Protein AF-A0A0L9VIM0-F1 (afdb_monomer_lite)

InterPro domains:
  IPR020471 Aldo-keto reductase [PTHR11732] (42-139)
  IPR036812 NAD(P)-dependent oxidoreductase domain superfamily [G3DSA:3.20.20.100] (30-142)
  IPR036812 NAD(P)-dependent oxidoreductase domain superfamily [SSF51430] (8-139)

Structure (mmCIF, N/CA/C/O backbone):
data_AF-A0A0L9VIM0-F1
#
_entry.id   AF-A0A0L9VIM0-F1
#
loop_
_atom_site.group_PDB
_atom_site.id
_atom_site.type_symbol
_atom_site.label_atom_id
_atom_site.label_alt_id
_atom_site.label_comp_id
_atom_site.label_asym_id
_atom_site.label_entity_id
_atom_site.label_seq_id
_atom_site.pdbx_PDB_ins_code
_atom_site.Cartn_x
_atom_site.Cartn_y
_atom_site.Cartn_z
_atom_site.occupancy
_atom_site.B_iso_or_equiv
_atom_site.auth_seq_id
_atom_site.auth_comp_id
_atom_site.auth_asym_id
_atom_site.auth_atom_id
_atom_site.pdbx_PDB_model_num
ATOM 1 N N . MET A 1 1 ? -11.153 31.886 -3.244 1.00 35.44 1 MET A N 1
ATOM 2 C CA . MET A 1 1 ? -10.297 30.750 -2.834 1.00 35.44 1 MET A CA 1
ATOM 3 C C . MET A 1 1 ? -10.795 29.528 -3.589 1.00 35.44 1 MET A C 1
ATOM 5 O O . MET A 1 1 ? -12.002 29.332 -3.606 1.00 35.44 1 MET A O 1
ATOM 9 N N . ALA A 1 2 ? -9.934 28.787 -4.289 1.00 38.56 2 ALA A N 1
ATOM 10 C CA . ALA A 1 2 ? -10.370 27.603 -5.031 1.00 38.56 2 ALA A CA 1
ATOM 11 C C . ALA A 1 2 ? -10.721 26.477 -4.048 1.00 38.56 2 ALA A C 1
ATOM 13 O O . ALA A 1 2 ? -9.913 26.135 -3.184 1.00 38.56 2 ALA A O 1
ATOM 14 N N . GLU A 1 3 ? -11.927 25.931 -4.168 1.00 37.25 3 GLU A N 1
ATOM 15 C CA . GLU A 1 3 ? -12.407 24.803 -3.376 1.00 37.25 3 GLU A CA 1
ATOM 16 C C . GLU A 1 3 ? -11.544 23.570 -3.712 1.00 37.25 3 GLU A C 1
ATOM 18 O O . GLU A 1 3 ? -11.605 23.024 -4.817 1.00 37.25 3 GLU A O 1
ATOM 23 N N . LYS A 1 4 ? -10.643 23.179 -2.800 1.00 41.66 4 LYS A N 1
ATOM 24 C CA . LYS A 1 4 ? -9.748 22.029 -2.999 1.00 41.66 4 LYS A CA 1
ATOM 25 C C . LYS A 1 4 ? -10.566 20.745 -2.889 1.00 41.66 4 LYS A C 1
ATOM 27 O O . LYS A 1 4 ? -10.841 20.260 -1.797 1.00 41.66 4 LYS A O 1
ATOM 32 N N . LYS A 1 5 ? -10.965 20.206 -4.039 1.00 54.84 5 LYS A N 1
ATOM 33 C CA . LYS A 1 5 ? -11.738 18.966 -4.141 1.00 54.84 5 LYS A CA 1
ATOM 34 C C . LYS A 1 5 ? -10.850 17.766 -3.796 1.00 54.84 5 LYS A C 1
ATOM 36 O O . LYS A 1 5 ? -9.805 17.573 -4.414 1.00 54.84 5 LYS A O 1
ATOM 41 N N . ILE A 1 6 ? -11.260 16.973 -2.809 1.00 52.50 6 ILE A N 1
ATOM 42 C CA . ILE A 1 6 ? -10.551 15.756 -2.395 1.00 52.50 6 ILE A CA 1
ATOM 43 C C . ILE A 1 6 ? -10.596 14.740 -3.553 1.00 52.50 6 ILE A C 1
ATOM 45 O O . ILE A 1 6 ? -11.682 14.499 -4.088 1.00 52.50 6 ILE A O 1
ATOM 49 N N . PRO A 1 7 ? -9.458 14.157 -3.977 1.00 50.91 7 PRO A N 1
ATOM 50 C CA . PRO A 1 7 ? -9.441 13.169 -5.048 1.00 50.91 7 PRO A CA 1
ATOM 51 C C . PRO A 1 7 ? -10.214 11.907 -4.641 1.00 50.91 7 PRO A C 1
ATOM 53 O O . PRO A 1 7 ? -10.050 11.371 -3.545 1.00 50.91 7 PRO A O 1
ATOM 56 N N . VAL A 1 8 ? -11.066 11.438 -5.552 1.00 50.28 8 VAL A N 1
ATOM 57 C CA . VAL A 1 8 ? -11.954 10.289 -5.356 1.00 50.28 8 VAL A CA 1
ATOM 58 C C . VAL A 1 8 ? -11.529 9.168 -6.294 1.00 50.28 8 VAL A C 1
ATOM 60 O O . VAL A 1 8 ? -11.432 9.369 -7.504 1.00 50.28 8 VAL A O 1
ATOM 63 N N . VAL A 1 9 ? -11.312 7.978 -5.745 1.00 47.81 9 VAL A N 1
ATOM 64 C CA . VAL A 1 9 ? -11.082 6.748 -6.503 1.00 47.81 9 VAL A CA 1
ATOM 65 C C . VAL A 1 9 ? -12.417 6.033 -6.683 1.00 47.81 9 VAL A C 1
ATOM 67 O O . VAL A 1 9 ? -13.144 5.811 -5.716 1.00 47.81 9 VAL A O 1
ATOM 70 N N . LEU A 1 10 ? -12.746 5.663 -7.920 1.00 44.72 10 LEU A N 1
ATOM 71 C CA . LEU A 1 10 ? -13.864 4.768 -8.202 1.00 44.72 10 LEU A CA 1
ATOM 72 C C . LEU A 1 10 ? -13.369 3.326 -8.083 1.00 44.72 10 LEU A C 1
ATOM 74 O O . LEU A 1 10 ? -12.493 2.903 -8.836 1.00 44.72 10 LEU A O 1
ATOM 78 N N . LEU A 1 11 ? -13.906 2.583 -7.122 1.00 40.50 11 LEU A N 1
ATOM 79 C CA . LEU A 1 11 ? -13.626 1.161 -6.974 1.00 40.50 11 LEU A CA 1
ATOM 80 C C . LEU A 1 11 ? -14.355 0.367 -8.066 1.00 40.50 11 LEU A C 1
ATOM 82 O O . LEU A 1 11 ? -15.387 0.801 -8.575 1.00 40.50 11 LEU A O 1
ATOM 86 N N . ASN A 1 12 ? -13.873 -0.840 -8.374 1.00 35.09 12 ASN A N 1
ATOM 87 C CA . ASN A 1 12 ? -14.533 -1.745 -9.329 1.00 35.09 12 ASN A CA 1
ATOM 88 C C . ASN A 1 12 ? -15.976 -2.104 -8.919 1.00 35.09 12 ASN A C 1
ATOM 90 O O . ASN A 1 12 ? -16.779 -2.480 -9.765 1.00 35.09 12 ASN A O 1
ATOM 94 N N . SER A 1 13 ? -16.323 -1.937 -7.639 1.00 40.53 13 SER A N 1
ATOM 95 C CA . SER A 1 13 ? -17.687 -2.062 -7.110 1.00 40.53 13 SER A CA 1
ATOM 96 C C . SER A 1 13 ? -18.607 -0.877 -7.443 1.00 40.53 13 SER A C 1
ATOM 98 O O . SER A 1 13 ? -19.763 -0.868 -7.030 1.00 40.53 13 SER A O 1
ATOM 100 N N . GLY A 1 14 ? -18.108 0.157 -8.129 1.00 41.94 14 GLY A N 1
ATOM 101 C CA . GLY A 1 14 ? -18.829 1.405 -8.394 1.00 41.94 14 GLY A CA 1
ATOM 102 C C . GLY A 1 14 ? -18.848 2.381 -7.212 1.00 41.94 14 GLY A C 1
ATOM 103 O O . GLY A 1 14 ? -19.378 3.486 -7.335 1.00 41.94 14 GLY A O 1
ATOM 104 N N . HIS A 1 15 ? -18.253 2.013 -6.075 1.00 45.41 15 HIS A N 1
ATOM 105 C CA . HIS A 1 15 ? -18.182 2.877 -4.903 1.00 45.41 15 HIS A CA 1
ATOM 106 C C . HIS A 1 15 ? -17.122 3.967 -5.092 1.00 45.41 15 HIS A C 1
ATOM 108 O O . HIS A 1 15 ? -15.997 3.695 -5.517 1.00 45.41 15 HIS A O 1
ATOM 114 N N . LYS A 1 16 ? -17.484 5.209 -4.775 1.00 48.72 16 LYS A N 1
ATOM 115 C CA . LYS A 1 16 ? -16.594 6.371 -4.829 1.00 48.72 16 LYS A CA 1
ATOM 116 C C . LYS A 1 16 ? -15.956 6.552 -3.460 1.00 48.72 16 LYS A C 1
ATOM 118 O O . LYS A 1 16 ? -16.670 6.808 -2.503 1.00 48.72 16 LYS A O 1
ATOM 123 N N . MET A 1 17 ? -14.638 6.423 -3.377 1.00 40.59 17 MET A N 1
ATOM 124 C CA . MET A 1 17 ? -13.900 6.535 -2.122 1.00 40.59 17 MET A CA 1
ATOM 125 C C . MET A 1 17 ? -12.967 7.750 -2.180 1.00 40.59 17 MET A C 1
ATOM 127 O O . MET A 1 17 ? -12.114 7.799 -3.071 1.00 40.59 17 MET A O 1
ATOM 131 N N . PRO A 1 18 ? -13.100 8.745 -1.288 1.00 50.75 18 PRO A N 1
ATOM 132 C CA . PRO A 1 18 ? -12.082 9.779 -1.127 1.00 50.75 18 PRO A CA 1
ATOM 133 C C . PRO A 1 18 ? -10.829 9.137 -0.517 1.00 50.75 18 PRO A C 1
ATOM 135 O O . PRO A 1 18 ? -10.914 8.503 0.534 1.00 50.75 18 PRO A O 1
ATOM 138 N N . VAL A 1 19 ? -9.675 9.234 -1.186 1.00 52.81 19 VAL A N 1
ATOM 139 C CA . VAL A 1 19 ? -8.454 8.535 -0.741 1.00 52.81 19 VAL A CA 1
ATOM 140 C C . VAL A 1 19 ? -7.233 9.434 -0.837 1.00 52.81 19 VAL A C 1
ATOM 142 O O . VAL A 1 19 ? -6.937 9.992 -1.892 1.00 52.81 19 VAL A O 1
ATOM 145 N N . ILE A 1 20 ? -6.463 9.472 0.250 1.00 56.22 20 ILE A N 1
ATOM 146 C CA . ILE A 1 20 ? -5.050 9.850 0.233 1.00 56.22 20 ILE A CA 1
ATOM 147 C C . ILE A 1 20 ? -4.234 8.595 0.541 1.00 56.22 20 ILE A C 1
ATOM 149 O O . ILE A 1 20 ? -4.439 7.934 1.559 1.00 56.22 20 ILE A O 1
ATOM 153 N N . GLY A 1 21 ? -3.331 8.247 -0.376 1.00 54.06 21 GLY A N 1
ATOM 154 C CA . GLY A 1 21 ? -2.464 7.079 -0.271 1.00 54.06 21 GLY A CA 1
ATOM 155 C C . GLY A 1 21 ? -0.998 7.476 -0.353 1.00 54.06 21 GLY A C 1
ATOM 156 O O . GLY A 1 21 ? -0.609 8.231 -1.242 1.00 54.06 21 GLY A O 1
ATOM 157 N N . MET A 1 22 ? -0.182 6.942 0.554 1.00 55.56 22 MET A N 1
ATOM 158 C CA . MET A 1 22 ? 1.270 7.125 0.539 1.00 55.56 22 MET A CA 1
ATOM 159 C C . MET A 1 22 ? 1.951 5.909 -0.095 1.00 55.56 22 MET A C 1
ATOM 161 O O . MET A 1 22 ? 1.854 4.799 0.430 1.00 55.56 22 MET A O 1
ATOM 165 N N . GLY A 1 23 ? 2.650 6.118 -1.214 1.00 55.06 23 GLY A N 1
ATOM 166 C CA . GLY A 1 23 ? 3.436 5.095 -1.907 1.00 55.06 23 GLY A CA 1
ATOM 167 C C . GLY A 1 23 ? 4.925 5.405 -1.859 1.00 55.06 23 GLY A C 1
ATOM 168 O O . GLY A 1 23 ? 5.309 6.537 -2.130 1.00 55.06 23 GLY A O 1
ATOM 169 N N . THR A 1 24 ? 5.776 4.434 -1.509 1.00 55.12 24 THR A N 1
ATOM 170 C CA . THR A 1 24 ? 7.238 4.625 -1.573 1.00 55.12 24 THR A CA 1
ATOM 171 C C . THR A 1 24 ? 7.950 3.452 -2.231 1.00 55.12 24 THR A C 1
ATOM 173 O O . THR A 1 24 ? 7.526 2.305 -2.118 1.00 55.12 24 THR A O 1
ATOM 176 N N . SER A 1 25 ? 9.045 3.779 -2.922 1.00 50.16 25 SER A N 1
ATOM 177 C CA . SER A 1 25 ? 10.032 2.848 -3.477 1.00 50.16 25 SER A CA 1
ATOM 178 C C . SER A 1 25 ? 10.778 2.094 -2.360 1.00 50.16 25 SER A C 1
ATOM 180 O O . SER A 1 25 ? 10.607 2.381 -1.175 1.00 50.16 25 SER A O 1
ATOM 182 N N . VAL A 1 26 ? 11.607 1.114 -2.722 1.00 50.25 26 VAL A N 1
ATOM 183 C CA . VAL A 1 26 ? 12.380 0.241 -1.814 1.00 50.25 26 VAL A CA 1
ATOM 184 C C . VAL A 1 26 ? 13.200 0.994 -0.754 1.00 50.25 26 VAL A C 1
ATOM 186 O O . VAL A 1 26 ? 13.361 0.486 0.353 1.00 50.25 26 VAL A O 1
ATOM 189 N N . GLU A 1 27 ? 13.619 2.230 -1.028 1.00 60.66 27 GLU A N 1
ATOM 190 C CA . GLU A 1 27 ? 14.339 3.096 -0.087 1.00 60.66 27 GLU A CA 1
ATOM 191 C C . GLU A 1 27 ? 13.432 4.195 0.506 1.00 60.66 27 GLU A C 1
ATOM 193 O O . GLU A 1 27 ? 12.405 4.560 -0.071 1.00 60.66 27 GLU A O 1
ATOM 198 N N . ASN A 1 28 ? 13.763 4.712 1.698 1.00 67.06 28 ASN A N 1
ATOM 199 C CA . ASN A 1 28 ? 13.026 5.811 2.353 1.00 67.06 28 ASN A CA 1
ATOM 200 C C . ASN A 1 28 ? 13.418 7.160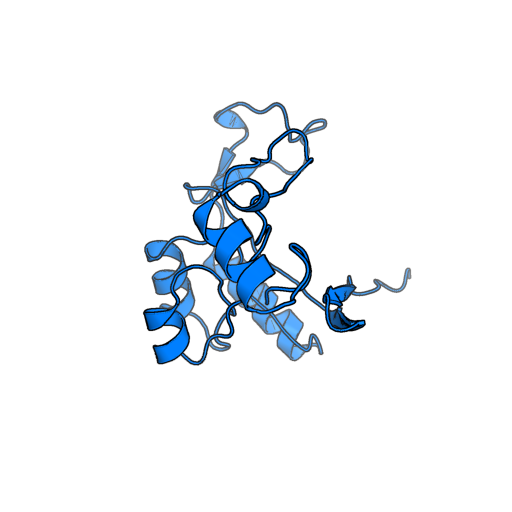 1.751 1.00 67.06 28 ASN A C 1
ATOM 202 O O . ASN A 1 28 ? 13.923 8.044 2.441 1.00 67.06 28 ASN A O 1
ATOM 206 N N . MET A 1 29 ? 13.204 7.294 0.449 1.00 73.75 29 MET A N 1
ATOM 207 C CA . MET A 1 29 ? 13.556 8.486 -0.301 1.00 73.75 29 MET A CA 1
ATOM 208 C C . MET A 1 29 ? 12.374 8.963 -1.130 1.00 73.75 29 MET A C 1
ATOM 210 O O . MET A 1 29 ? 11.518 8.180 -1.548 1.00 73.75 29 MET A O 1
ATOM 214 N N . ARG A 1 30 ? 12.344 10.269 -1.357 1.00 77.31 30 ARG A N 1
ATOM 215 C CA . ARG A 1 30 ? 11.428 10.944 -2.268 1.00 77.31 30 ARG A CA 1
ATOM 216 C C . ARG A 1 30 ? 12.236 11.703 -3.306 1.00 77.31 30 ARG A C 1
ATOM 218 O O . ARG A 1 30 ? 13.344 12.146 -3.021 1.00 77.31 30 ARG A O 1
ATOM 225 N N . LEU A 1 31 ? 11.649 11.903 -4.475 1.00 78.69 31 LEU A N 1
ATOM 226 C CA . LEU A 1 31 ? 12.217 12.811 -5.459 1.00 78.69 31 LEU A CA 1
ATOM 227 C C . LEU A 1 31 ? 12.063 14.261 -4.998 1.00 78.69 31 LEU A C 1
ATOM 229 O O . LEU A 1 31 ? 11.101 14.623 -4.300 1.00 78.69 31 LEU A O 1
ATOM 233 N N . ARG A 1 32 ? 13.017 15.098 -5.402 1.00 76.38 32 ARG A N 1
ATOM 234 C CA . ARG A 1 32 ? 12.872 16.548 -5.333 1.00 76.38 32 ARG A CA 1
ATOM 235 C C . ARG A 1 32 ? 11.634 16.969 -6.139 1.00 76.38 32 ARG A C 1
ATOM 237 O O . ARG A 1 32 ? 11.273 16.360 -7.142 1.00 76.38 32 ARG A O 1
ATOM 244 N N . HIS A 1 33 ? 10.920 17.960 -5.625 1.00 78.12 33 HIS A N 1
ATOM 245 C CA . HIS A 1 33 ? 9.577 18.327 -6.087 1.00 78.12 33 HIS A CA 1
ATOM 246 C C . HIS A 1 33 ? 9.588 19.312 -7.265 1.00 78.12 33 HIS A C 1
ATOM 248 O O . HIS A 1 33 ? 8.559 19.523 -7.893 1.00 78.12 33 HIS A O 1
ATOM 254 N N . ASP A 1 34 ? 10.742 19.907 -7.539 1.00 80.56 34 ASP A N 1
ATOM 255 C CA . ASP A 1 34 ? 11.041 20.866 -8.604 1.00 80.56 34 ASP A CA 1
ATOM 256 C C . ASP A 1 34 ? 11.626 20.194 -9.862 1.00 80.56 34 ASP A C 1
ATOM 258 O O . ASP A 1 34 ? 12.049 20.884 -10.785 1.00 80.56 34 ASP A O 1
ATOM 262 N N . LEU A 1 35 ? 11.664 18.856 -9.918 1.00 77.75 35 LEU A N 1
ATOM 263 C CA . LEU A 1 35 ? 12.091 18.143 -11.118 1.00 77.75 35 LEU A CA 1
ATOM 264 C C . LEU A 1 35 ? 11.081 18.351 -12.244 1.00 77.75 35 LEU A C 1
ATOM 266 O O . LEU A 1 35 ? 9.922 17.950 -12.130 1.00 77.75 35 LEU A O 1
ATOM 270 N N . GLU A 1 36 ? 11.551 18.898 -13.363 1.00 75.56 36 GLU A N 1
ATOM 271 C CA . GLU A 1 36 ? 10.738 19.057 -14.573 1.00 75.56 36 GLU A CA 1
ATOM 272 C C . GLU A 1 36 ? 10.275 17.704 -15.133 1.00 75.56 36 GLU A C 1
ATOM 274 O O . GLU A 1 36 ? 9.153 17.590 -15.627 1.00 75.56 36 GLU A O 1
ATOM 279 N N . ASN A 1 37 ? 11.109 16.660 -15.021 1.00 75.94 37 ASN A N 1
ATOM 280 C CA . ASN A 1 37 ? 10.763 15.308 -15.447 1.00 75.94 37 ASN A CA 1
ATOM 281 C C . ASN A 1 37 ? 11.046 14.261 -14.347 1.00 75.94 37 ASN A C 1
ATOM 283 O O . ASN A 1 37 ? 12.168 13.773 -14.237 1.00 75.94 37 ASN A O 1
ATOM 287 N N . PRO A 1 38 ? 10.030 13.820 -13.580 1.00 67.06 38 PRO A N 1
ATOM 288 C CA . PRO A 1 38 ? 10.205 12.873 -12.475 1.00 67.06 38 PRO A CA 1
ATOM 289 C C . PRO A 1 38 ? 10.524 11.434 -12.923 1.00 67.06 38 PRO A C 1
ATOM 291 O O . PRO A 1 38 ? 10.722 10.561 -12.081 1.00 67.06 38 PRO A O 1
ATOM 294 N N . THR A 1 39 ? 10.558 11.160 -14.233 1.00 70.81 39 THR A N 1
ATOM 295 C CA . THR A 1 39 ? 10.945 9.847 -14.783 1.00 70.81 39 THR A CA 1
ATOM 296 C C . THR A 1 39 ? 12.433 9.747 -15.122 1.00 70.81 39 THR A C 1
ATOM 298 O O . THR A 1 39 ? 12.930 8.645 -15.343 1.00 70.81 39 THR A O 1
ATOM 301 N N . VAL A 1 40 ? 13.150 10.875 -15.120 1.00 78.00 40 VAL A N 1
ATOM 302 C CA . VAL A 1 40 ? 14.591 10.958 -15.377 1.00 78.00 40 VAL A CA 1
ATOM 303 C C . VAL A 1 40 ? 15.230 11.679 -14.193 1.00 78.00 40 VAL A C 1
ATOM 305 O O . VAL A 1 40 ? 15.116 12.893 -14.077 1.00 78.00 40 VAL A O 1
ATOM 308 N N . PHE A 1 41 ? 15.868 10.927 -13.297 1.00 81.56 41 PHE A N 1
ATOM 309 C CA . PHE A 1 41 ? 16.463 11.458 -12.068 1.00 81.56 41 PHE A CA 1
ATOM 310 C C . PHE A 1 41 ? 17.793 10.772 -11.752 1.00 81.56 41 PHE A C 1
ATOM 312 O O . PHE A 1 41 ? 18.017 9.619 -12.136 1.00 81.56 41 PHE A O 1
ATOM 319 N N . SER A 1 42 ? 18.668 11.473 -11.033 1.00 83.94 42 SER A N 1
ATOM 320 C CA . SER A 1 42 ? 19.917 10.930 -10.501 1.00 83.94 42 SER A CA 1
ATOM 321 C C . SER A 1 42 ? 19.812 10.666 -8.993 1.00 83.94 42 SER A C 1
ATOM 323 O O . SER A 1 42 ? 18.778 10.900 -8.365 1.00 83.94 42 SER A O 1
ATOM 325 N N . LYS A 1 43 ? 20.872 10.124 -8.379 1.00 81.00 43 LYS A N 1
ATOM 326 C CA . LYS A 1 43 ? 20.866 9.849 -6.930 1.00 81.00 43 LYS A CA 1
ATOM 327 C C . LYS A 1 43 ? 20.796 11.130 -6.102 1.00 81.00 43 LYS A C 1
ATOM 329 O O . LYS A 1 43 ? 20.250 11.112 -5.007 1.00 81.00 43 LYS A O 1
ATOM 334 N N . GLU A 1 44 ? 21.325 12.224 -6.628 1.00 85.56 44 GLU A N 1
ATOM 335 C CA . GLU A 1 44 ? 21.366 13.537 -5.983 1.00 85.56 44 GLU A CA 1
ATOM 336 C C . GLU A 1 44 ? 19.970 14.172 -5.880 1.00 85.56 44 GLU A C 1
ATOM 338 O O . GLU A 1 44 ? 19.731 15.013 -5.015 1.00 85.56 44 GLU A O 1
ATOM 343 N N . ASP A 1 45 ? 19.028 13.725 -6.713 1.00 82.31 45 ASP A N 1
ATOM 344 C CA . ASP A 1 45 ? 17.629 14.150 -6.673 1.00 82.31 45 ASP A CA 1
ATOM 345 C C . ASP A 1 45 ? 16.806 13.420 -5.596 1.00 82.31 45 ASP A C 1
ATOM 347 O O . ASP A 1 45 ? 15.637 13.753 -5.362 1.00 82.31 45 ASP A O 1
ATOM 351 N N . LEU A 1 46 ? 17.395 12.408 -4.948 1.00 80.94 46 LEU A N 1
ATOM 352 C CA . LEU A 1 46 ? 16.754 11.604 -3.915 1.00 80.94 46 LEU A CA 1
ATOM 353 C C . LEU A 1 46 ? 16.992 12.239 -2.546 1.00 80.94 46 LEU A C 1
ATOM 355 O O . LEU A 1 46 ? 18.102 12.279 -2.021 1.00 80.94 46 LEU A O 1
ATOM 359 N N . LEU A 1 47 ? 15.910 12.716 -1.942 1.00 81.00 47 LEU A N 1
ATOM 360 C CA . LEU A 1 47 ? 15.909 13.292 -0.605 1.00 81.00 47 LEU A CA 1
ATOM 361 C C . LEU A 1 47 ? 15.345 12.293 0.408 1.00 81.00 47 LEU A C 1
ATOM 363 O O . LEU A 1 47 ? 14.450 11.518 0.056 1.00 81.00 47 LEU A O 1
ATOM 367 N N . PRO A 1 48 ? 15.779 12.338 1.681 1.00 82.44 48 PRO A N 1
ATOM 368 C CA . PRO A 1 48 ? 15.160 11.553 2.739 1.00 82.44 48 PRO A CA 1
ATOM 369 C C . PRO A 1 48 ? 13.646 11.778 2.799 1.00 82.44 48 PRO A C 1
ATOM 371 O O . PRO A 1 48 ? 13.151 12.905 2.681 1.00 82.44 48 PRO A O 1
ATOM 374 N N . PHE A 1 49 ? 12.907 10.688 2.980 1.00 82.56 49 PHE A N 1
ATOM 375 C CA . PHE A 1 49 ? 11.461 10.723 3.129 1.00 82.56 49 PHE A CA 1
ATOM 376 C C . PHE A 1 49 ? 11.058 10.603 4.599 1.00 82.56 49 PHE A C 1
ATOM 378 O O . PHE A 1 49 ? 11.333 9.590 5.248 1.00 82.56 49 PHE A O 1
ATOM 385 N N . ASP A 1 50 ? 10.370 11.626 5.107 1.00 85.12 50 ASP A N 1
ATOM 386 C CA . ASP A 1 50 ? 9.814 11.628 6.457 1.00 85.12 50 ASP A CA 1
ATOM 387 C C . ASP A 1 50 ? 8.485 10.859 6.503 1.00 85.12 50 ASP A C 1
ATOM 389 O O . ASP A 1 50 ? 7.399 11.410 6.306 1.00 85.12 50 ASP A O 1
ATOM 393 N N . ILE A 1 51 ? 8.590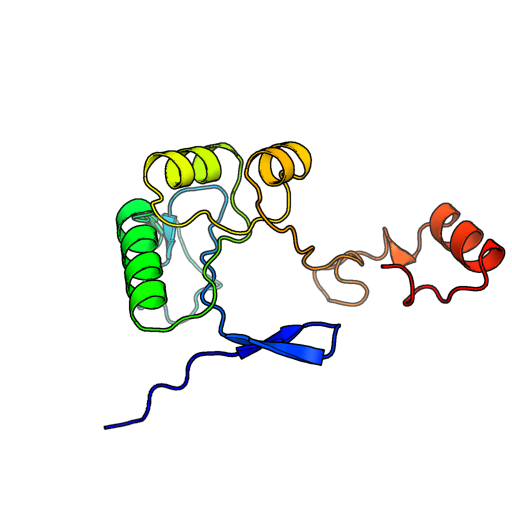 9.554 6.755 1.00 84.69 51 ILE A N 1
ATOM 394 C CA . ILE A 1 51 ? 7.439 8.653 6.899 1.00 84.69 51 ILE A CA 1
ATOM 395 C C . ILE A 1 51 ? 6.549 9.070 8.073 1.00 84.69 51 ILE A C 1
ATOM 397 O O . ILE A 1 51 ? 5.328 8.992 7.964 1.00 84.69 51 ILE A O 1
ATOM 401 N N . GLU A 1 52 ? 7.143 9.488 9.191 1.00 86.69 52 GLU A N 1
ATOM 402 C CA . GLU A 1 52 ? 6.402 9.716 10.432 1.00 86.69 52 GLU A CA 1
ATOM 403 C C . GLU A 1 52 ? 5.614 11.019 10.370 1.00 86.69 52 GLU A C 1
ATOM 405 O O . GLU A 1 52 ? 4.419 11.033 10.669 1.00 86.69 52 GLU A O 1
ATOM 410 N N . GLY A 1 53 ? 6.261 12.102 9.928 1.00 86.69 53 GLY A N 1
ATOM 411 C CA . GLY A 1 53 ? 5.593 13.379 9.703 1.00 86.69 53 GLY A CA 1
ATOM 412 C C . GLY A 1 53 ? 4.497 13.266 8.648 1.00 86.69 53 GLY A C 1
ATOM 413 O O . GLY A 1 53 ? 3.402 13.797 8.843 1.00 86.69 53 GLY A O 1
ATOM 414 N N . THR A 1 54 ? 4.738 12.503 7.574 1.00 88.25 54 THR A N 1
ATOM 415 C CA . THR A 1 54 ? 3.712 12.282 6.546 1.00 88.25 54 THR A CA 1
ATOM 416 C C . THR A 1 54 ? 2.522 11.498 7.097 1.00 88.25 54 THR A C 1
ATOM 418 O O . THR A 1 54 ? 1.384 11.896 6.858 1.00 88.25 54 THR A O 1
ATOM 421 N N . TRP A 1 55 ? 2.750 10.427 7.868 1.00 87.94 55 TRP A N 1
ATOM 422 C CA . TRP A 1 55 ? 1.651 9.658 8.460 1.00 87.94 55 TRP A CA 1
ATOM 423 C C . TRP A 1 55 ? 0.819 10.501 9.431 1.00 87.94 55 TRP A C 1
ATOM 425 O O . TRP A 1 55 ? -0.402 10.536 9.312 1.00 87.94 55 TRP A O 1
ATOM 435 N N . LYS A 1 56 ? 1.465 11.275 10.312 1.00 88.19 56 LYS A N 1
ATOM 436 C CA . LYS A 1 56 ? 0.770 12.209 11.217 1.00 88.19 56 LYS A CA 1
ATOM 437 C C . LYS A 1 56 ? -0.087 13.217 10.451 1.00 88.19 56 LYS A C 1
ATOM 439 O O . LYS A 1 56 ? -1.232 13.458 10.817 1.00 88.19 56 LYS A O 1
ATOM 444 N N . ALA A 1 57 ? 0.425 13.771 9.352 1.00 86.00 57 ALA A N 1
ATOM 445 C CA . ALA A 1 57 ? -0.351 14.677 8.508 1.00 86.00 57 ALA A CA 1
ATOM 446 C C . ALA A 1 57 ? -1.559 13.980 7.853 1.00 86.00 57 ALA A C 1
ATOM 448 O O . ALA A 1 57 ? -2.624 14.587 7.735 1.0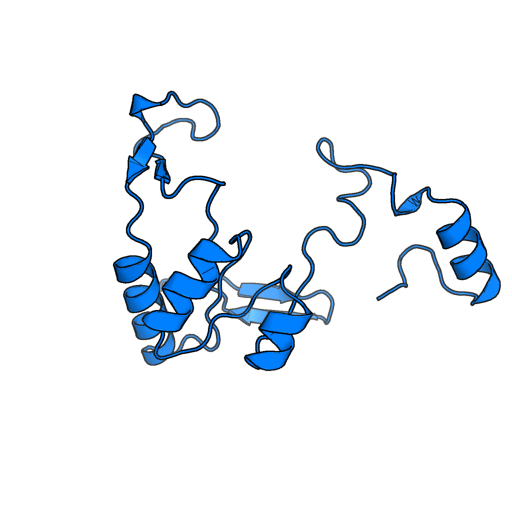0 86.00 57 ALA A O 1
ATOM 449 N N . MET A 1 58 ? -1.429 12.707 7.459 1.00 84.69 58 MET A N 1
ATOM 450 C CA . MET A 1 58 ? -2.557 11.911 6.959 1.00 84.69 58 MET A CA 1
ATOM 451 C C . MET A 1 58 ? -3.619 11.695 8.044 1.00 84.69 58 MET A C 1
ATOM 453 O O . MET A 1 58 ? -4.807 11.833 7.759 1.00 84.69 58 MET A O 1
ATOM 457 N N . GLU A 1 59 ? -3.216 11.426 9.287 1.00 86.50 59 GLU A N 1
ATOM 458 C CA . GLU A 1 59 ? -4.137 11.301 10.424 1.00 86.50 59 GLU A CA 1
ATOM 459 C C . GLU A 1 59 ? -4.883 12.606 10.722 1.00 86.50 59 GLU A C 1
ATOM 461 O O . GLU A 1 59 ? -6.085 12.579 10.981 1.00 86.50 59 GLU A O 1
ATOM 466 N N . GLU A 1 60 ? -4.220 13.760 10.621 1.00 86.94 60 GLU A N 1
ATOM 467 C CA . GLU A 1 60 ? -4.904 15.055 10.727 1.00 86.94 60 GLU A CA 1
ATOM 468 C C . GLU A 1 60 ? -5.924 15.246 9.600 1.00 86.94 60 GLU A C 1
ATOM 470 O O . GLU A 1 60 ? -7.040 15.699 9.839 1.00 86.94 60 GLU A O 1
ATOM 475 N N . CYS A 1 61 ? -5.601 14.826 8.376 1.00 80.31 61 CYS A N 1
ATOM 476 C CA . CYS A 1 61 ? -6.552 14.893 7.268 1.00 80.31 61 CYS A CA 1
ATOM 477 C C . CYS A 1 61 ? -7.768 13.972 7.491 1.00 80.31 61 CYS A C 1
ATOM 479 O O . CYS A 1 61 ? -8.882 14.341 7.123 1.00 80.31 61 CYS A O 1
ATOM 481 N N . TYR A 1 62 ? -7.581 12.814 8.135 1.00 81.50 62 TYR A N 1
ATOM 482 C CA . TYR A 1 62 ? -8.683 11.962 8.596 1.00 81.50 62 TYR A CA 1
ATOM 483 C C . TYR A 1 62 ? -9.565 12.684 9.621 1.00 81.50 62 TYR A C 1
ATOM 485 O O . TYR A 1 62 ? -10.781 12.751 9.457 1.00 81.50 62 TYR A O 1
ATOM 493 N N . LYS A 1 63 ? -8.963 13.322 10.633 1.00 83.00 63 LYS A N 1
ATOM 494 C CA . LYS A 1 63 ? -9.702 14.117 11.634 1.00 83.00 63 LYS A CA 1
ATOM 495 C C . LYS A 1 63 ? -10.477 15.284 11.015 1.00 83.00 63 LYS A C 1
ATOM 497 O O . LYS A 1 63 ? -11.530 15.652 11.526 1.00 83.00 63 LYS A O 1
ATOM 502 N N . LEU A 1 64 ? -9.979 15.845 9.914 1.00 85.81 64 LEU A N 1
ATOM 503 C CA . LEU A 1 64 ? -10.623 16.927 9.164 1.00 85.81 64 LEU A CA 1
ATOM 504 C C . LEU A 1 64 ? -11.749 16.454 8.225 1.00 85.81 64 LEU A C 1
ATOM 506 O O . LEU A 1 64 ? -12.326 17.278 7.517 1.00 85.81 64 LEU A O 1
ATOM 510 N N . GLY A 1 65 ? -12.085 15.161 8.220 1.00 78.31 65 GLY A N 1
ATOM 511 C CA . GLY A 1 65 ? -13.230 14.624 7.485 1.00 78.31 65 GLY A CA 1
ATOM 512 C C . GLY A 1 65 ? -12.878 13.765 6.272 1.00 78.31 65 GLY A C 1
ATOM 513 O O . GLY A 1 65 ? -13.777 13.436 5.499 1.00 78.31 65 GLY A O 1
ATOM 514 N N . LEU A 1 66 ? -11.609 13.374 6.080 1.00 74.19 66 LEU A N 1
ATOM 515 C CA . LEU A 1 66 ? -11.324 12.246 5.189 1.00 74.19 66 LEU A CA 1
ATOM 516 C C . LEU A 1 66 ? -11.828 10.955 5.819 1.00 74.19 66 LEU A C 1
ATOM 518 O O . LEU A 1 66 ? -11.467 10.613 6.938 1.00 74.19 66 LEU A O 1
ATOM 522 N N . GLU A 1 67 ? -12.603 10.200 5.050 1.00 67.75 67 GLU A N 1
ATOM 523 C CA . GLU A 1 67 ? -13.185 8.947 5.526 1.00 67.75 67 GLU A CA 1
ATOM 524 C C . GLU A 1 67 ? -12.148 7.834 5.691 1.00 67.75 67 GLU A C 1
ATOM 526 O O . GLU A 1 67 ? -12.350 6.935 6.497 1.00 67.75 67 GLU A O 1
ATOM 531 N N . ASN A 1 68 ? -11.062 7.848 4.906 1.00 69.56 68 ASN A N 1
ATOM 532 C CA . ASN A 1 68 ? -10.084 6.762 4.876 1.00 69.56 68 ASN A CA 1
ATOM 533 C C . ASN A 1 68 ? -8.669 7.255 4.534 1.00 69.56 68 ASN A C 1
ATOM 535 O O . ASN A 1 68 ? -8.478 8.086 3.642 1.00 69.56 68 ASN A O 1
ATOM 539 N N . ILE A 1 69 ? -7.668 6.661 5.190 1.00 77.88 69 ILE A N 1
ATOM 540 C CA . ILE A 1 69 ? -6.238 6.849 4.909 1.00 77.88 69 ILE A CA 1
ATOM 541 C C . ILE A 1 69 ? -5.525 5.494 4.843 1.00 77.88 69 ILE A C 1
ATOM 543 O O . ILE A 1 69 ? -5.915 4.533 5.507 1.00 77.88 69 ILE A O 1
ATOM 547 N N . GLY A 1 70 ? -4.477 5.384 4.026 1.00 76.62 70 GLY A N 1
ATOM 548 C CA . GLY A 1 70 ? -3.762 4.118 3.870 1.00 76.62 70 GLY A CA 1
ATOM 549 C C . GLY A 1 70 ? -2.406 4.243 3.189 1.00 76.62 70 GLY A C 1
ATOM 550 O O . GLY A 1 70 ? -1.988 5.322 2.766 1.00 76.62 70 GLY A O 1
ATOM 551 N N . ILE A 1 71 ? -1.714 3.109 3.074 1.00 75.88 71 ILE A N 1
ATOM 552 C CA . ILE A 1 71 ? -0.376 3.033 2.475 1.00 75.88 71 ILE A CA 1
ATOM 553 C C . ILE A 1 71 ? -0.363 2.016 1.331 1.00 75.88 71 ILE A C 1
ATOM 555 O O . ILE A 1 71 ? -0.945 0.936 1.412 1.00 75.88 71 ILE A O 1
ATOM 559 N N . CYS A 1 72 ? 0.332 2.311 0.239 1.00 70.56 72 CYS A N 1
ATOM 560 C CA . CYS A 1 72 ? 0.452 1.412 -0.911 1.00 70.56 72 CYS A CA 1
ATOM 561 C C . CYS A 1 72 ? 1.929 1.127 -1.202 1.00 70.56 72 CYS A C 1
ATOM 563 O O . CYS A 1 72 ? 2.782 1.971 -0.981 1.00 70.56 72 CYS A O 1
ATOM 565 N N . ASN A 1 73 ? 2.263 -0.075 -1.677 1.00 70.81 73 ASN A N 1
ATOM 566 C CA . ASN A 1 73 ? 3.649 -0.448 -2.012 1.00 70.81 73 ASN A CA 1
ATOM 567 C C . ASN A 1 73 ? 4.671 -0.384 -0.851 1.00 70.81 73 ASN A C 1
ATOM 569 O O . ASN A 1 73 ? 5.866 -0.256 -1.090 1.00 70.81 73 ASN A O 1
ATOM 573 N N . TYR A 1 74 ? 4.235 -0.515 0.406 1.00 72.12 74 TYR A N 1
ATOM 574 C CA . TYR A 1 74 ? 5.143 -0.588 1.556 1.00 72.12 74 TYR A CA 1
ATOM 575 C C . TYR A 1 74 ? 5.575 -2.037 1.829 1.00 72.12 74 TYR A C 1
ATOM 577 O O . TYR A 1 74 ? 4.751 -2.948 1.849 1.00 72.12 74 TYR A O 1
ATOM 585 N N . GLY A 1 75 ? 6.872 -2.249 2.070 1.00 70.88 75 GLY A N 1
ATOM 586 C CA . GLY A 1 75 ? 7.392 -3.509 2.613 1.00 70.88 75 GLY A CA 1
ATOM 587 C C . GLY A 1 75 ? 7.167 -3.624 4.127 1.00 70.88 75 GLY A C 1
ATOM 588 O O . GLY A 1 75 ? 6.943 -2.617 4.800 1.00 70.88 75 GLY A O 1
ATOM 589 N N . THR A 1 76 ? 7.295 -4.837 4.676 1.00 73.19 76 THR A N 1
ATOM 590 C CA . THR A 1 76 ? 7.061 -5.161 6.104 1.00 73.19 76 THR A CA 1
ATOM 591 C C . THR A 1 76 ? 7.698 -4.172 7.074 1.00 73.19 76 THR A C 1
ATOM 593 O O . THR A 1 76 ? 7.010 -3.650 7.938 1.00 73.19 76 THR A O 1
ATOM 596 N N . LYS A 1 77 ? 8.988 -3.858 6.900 1.00 80.12 77 LYS A N 1
ATOM 597 C CA . LYS A 1 77 ? 9.736 -2.957 7.795 1.00 80.12 77 LYS A CA 1
ATOM 598 C C . LYS A 1 77 ? 9.098 -1.572 7.914 1.00 80.12 77 LYS A C 1
ATOM 600 O O . LYS A 1 77 ? 9.001 -1.028 9.008 1.00 80.12 77 LYS A O 1
ATOM 605 N N . LYS A 1 78 ? 8.653 -1.000 6.790 1.00 77.94 78 LYS A N 1
ATOM 606 C CA . LYS A 1 78 ? 8.019 0.323 6.786 1.00 77.94 78 LYS A CA 1
ATOM 607 C C . LYS A 1 78 ? 6.611 0.262 7.381 1.00 77.94 78 LYS A C 1
ATOM 609 O O . LYS A 1 78 ? 6.217 1.188 8.076 1.00 77.94 78 LYS A O 1
ATOM 614 N N . ILE A 1 79 ? 5.882 -0.831 7.137 1.00 77.81 79 ILE A N 1
ATOM 615 C CA . ILE A 1 79 ? 4.570 -1.072 7.754 1.00 77.81 79 ILE A CA 1
ATOM 616 C C . ILE A 1 79 ? 4.711 -1.148 9.277 1.00 77.81 79 ILE A C 1
ATOM 618 O O . ILE A 1 79 ? 3.981 -0.456 9.974 1.00 77.81 79 ILE A O 1
ATOM 622 N N . SER A 1 80 ? 5.667 -1.930 9.789 1.00 80.88 80 SER A N 1
ATOM 623 C CA . SER A 1 80 ? 5.940 -2.027 11.229 1.00 80.88 80 SER A CA 1
ATOM 624 C C . SER A 1 80 ? 6.230 -0.660 11.839 1.00 80.88 80 SER A C 1
ATOM 626 O O . SER A 1 80 ? 5.601 -0.298 12.824 1.00 80.88 80 SER A O 1
ATOM 628 N N . LYS A 1 81 ? 7.087 0.140 11.191 1.00 83.62 81 LYS A N 1
ATOM 629 C CA . LYS A 1 81 ? 7.396 1.496 11.651 1.00 83.62 81 LYS A CA 1
ATOM 630 C C . LYS A 1 81 ? 6.159 2.399 11.720 1.00 83.62 81 LYS A C 1
ATOM 632 O O . LYS A 1 81 ? 6.017 3.154 12.671 1.00 83.62 81 LYS A O 1
ATOM 637 N N . ILE A 1 82 ? 5.269 2.332 10.728 1.00 84.69 82 ILE A N 1
ATOM 638 C CA . ILE A 1 82 ? 4.015 3.099 10.765 1.00 84.69 82 ILE A CA 1
ATOM 639 C C . ILE A 1 82 ? 3.124 2.601 11.901 1.00 84.69 82 ILE A C 1
ATOM 641 O O . ILE A 1 82 ? 2.589 3.415 12.635 1.00 84.69 82 ILE A O 1
ATOM 645 N N . LEU A 1 83 ? 2.996 1.290 12.095 1.00 81.94 83 LEU A N 1
ATOM 646 C CA . LEU A 1 83 ? 2.152 0.733 13.155 1.00 81.94 83 LEU A CA 1
ATOM 647 C C . LEU A 1 83 ? 2.629 1.063 14.570 1.00 81.94 83 LEU A C 1
ATOM 649 O O . LEU A 1 83 ? 1.805 1.136 15.471 1.00 81.94 83 LEU A O 1
ATOM 653 N N . GLU A 1 84 ? 3.927 1.284 14.770 1.00 85.06 84 GLU A N 1
ATOM 654 C CA . GLU A 1 84 ? 4.466 1.742 16.057 1.00 85.06 84 GLU A CA 1
ATOM 655 C C . GLU A 1 84 ? 4.037 3.174 16.403 1.00 85.06 84 GLU A C 1
ATOM 657 O O . GLU A 1 84 ? 3.907 3.505 17.579 1.00 85.06 84 GLU A O 1
ATOM 662 N N . ILE A 1 85 ? 3.816 4.023 15.394 1.00 84.75 85 ILE A N 1
ATOM 663 C CA . ILE A 1 85 ? 3.475 5.442 15.585 1.00 84.75 85 ILE A CA 1
ATOM 664 C C . ILE A 1 85 ? 1.998 5.760 15.332 1.00 84.75 85 ILE A C 1
ATOM 666 O O . ILE A 1 85 ? 1.542 6.843 15.691 1.00 84.75 85 ILE A O 1
ATOM 670 N N . ALA A 1 86 ? 1.283 4.867 14.648 1.00 82.62 86 ALA A N 1
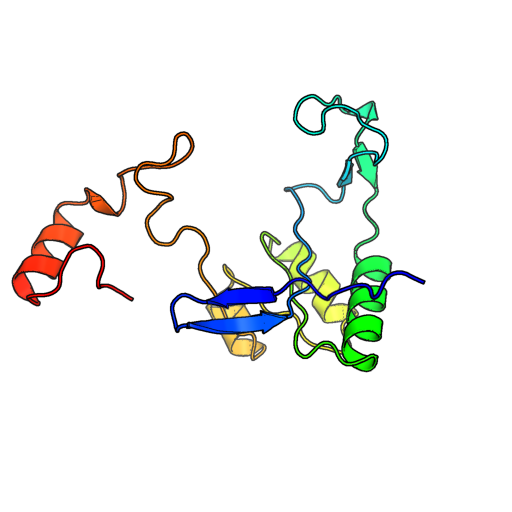ATOM 671 C CA . ALA A 1 86 ? -0.045 5.122 14.122 1.00 82.62 86 ALA A CA 1
ATOM 672 C C . ALA A 1 86 ? -1.095 5.133 15.234 1.00 82.62 86 ALA A C 1
ATOM 674 O O . ALA A 1 86 ? -1.240 4.176 15.993 1.00 82.62 86 ALA A O 1
ATOM 675 N N . ILE A 1 87 ? -1.883 6.201 15.263 1.00 78.75 87 ILE A N 1
ATOM 676 C CA . ILE A 1 87 ? -3.119 6.304 16.035 1.00 78.75 87 ILE A CA 1
ATOM 677 C C . ILE A 1 87 ? -4.275 5.700 15.221 1.00 78.75 87 ILE A C 1
ATOM 679 O O . ILE A 1 87 ? -5.155 5.045 15.779 1.00 78.75 87 ILE A O 1
ATOM 683 N N . ILE A 1 88 ? -4.263 5.884 13.896 1.00 68.94 88 ILE A N 1
ATOM 684 C CA . ILE A 1 88 ? -5.226 5.303 12.949 1.00 68.94 88 ILE A CA 1
ATOM 685 C C . ILE A 1 88 ? -4.514 4.212 12.143 1.00 68.94 88 ILE A C 1
ATOM 687 O O . ILE A 1 88 ? -3.477 4.463 11.546 1.00 68.94 88 ILE A O 1
ATOM 691 N N . CYS A 1 89 ? -5.046 2.990 12.101 1.00 68.50 89 CYS A N 1
ATOM 692 C CA . CYS A 1 89 ? -4.370 1.859 11.451 1.00 68.50 89 CYS A CA 1
ATOM 693 C C . CYS A 1 89 ? -4.417 1.956 9.898 1.00 68.50 89 CYS A C 1
ATOM 695 O O . CYS A 1 89 ? -5.502 2.144 9.342 1.00 68.50 89 CYS A O 1
ATOM 697 N N . PRO A 1 90 ? -3.290 1.806 9.165 1.00 64.12 90 PRO A N 1
ATOM 698 C CA . PRO A 1 90 ? -3.245 1.903 7.697 1.00 64.12 90 PRO A CA 1
ATOM 699 C C . PRO A 1 90 ? -3.843 0.688 6.957 1.00 64.12 90 PRO A C 1
ATOM 701 O O . PRO A 1 90 ? -3.503 -0.445 7.274 1.00 64.12 90 PRO A O 1
ATOM 704 N N . ALA A 1 91 ? -4.602 0.896 5.868 1.00 62.47 91 ALA A N 1
ATOM 705 C CA . ALA A 1 91 ? -5.005 -0.157 4.906 1.00 62.47 91 ALA A CA 1
ATOM 706 C C . ALA A 1 91 ? -3.810 -0.656 4.029 1.00 62.47 91 ALA A C 1
ATOM 708 O O . ALA A 1 91 ? -3.064 0.192 3.535 1.00 62.47 91 ALA A O 1
ATOM 709 N N . GLN A 1 92 ? -3.591 -1.973 3.787 1.00 55.41 92 GLN A N 1
ATOM 710 C CA . GLN A 1 92 ? -2.431 -2.486 2.999 1.00 55.41 92 GLN A CA 1
ATOM 711 C C . GLN A 1 92 ? -2.599 -3.842 2.273 1.00 55.41 92 GLN A C 1
ATOM 713 O O . GLN A 1 92 ? -3.301 -4.728 2.735 1.00 55.41 92 GLN A O 1
ATOM 718 N N . GLY A 1 93 ? -1.879 -4.007 1.145 1.00 51.34 93 GLY A N 1
ATOM 719 C CA . GLY A 1 93 ? -2.093 -4.954 0.036 1.00 51.34 93 GLY A CA 1
ATOM 720 C C . GLY A 1 93 ? -1.199 -6.207 -0.113 1.00 51.34 93 GLY A C 1
ATOM 721 O O . GLY A 1 93 ? -1.499 -7.020 -0.983 1.00 51.34 93 GLY A O 1
ATOM 722 N N . LYS A 1 94 ? -0.115 -6.429 0.653 1.00 46.41 94 LYS A N 1
ATOM 723 C CA . LYS A 1 94 ? 0.753 -7.632 0.448 1.00 46.41 94 LYS A CA 1
ATOM 724 C C . LYS A 1 94 ? 1.175 -8.401 1.699 1.00 46.41 94 LYS A C 1
ATOM 726 O O . LYS A 1 94 ? 1.947 -9.351 1.615 1.00 4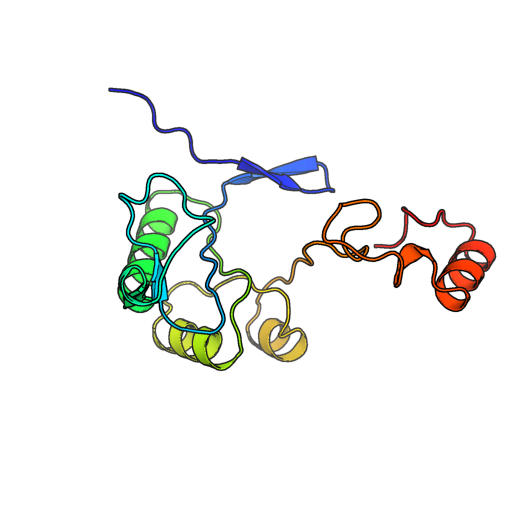6.41 94 LYS A O 1
ATOM 731 N N . LEU A 1 95 ? 0.590 -8.072 2.841 1.00 57.72 95 LEU A N 1
ATOM 732 C CA . LEU A 1 95 ? 0.865 -8.719 4.119 1.00 57.72 95 LEU A CA 1
ATOM 733 C C . LEU A 1 95 ? -0.361 -9.471 4.627 1.00 57.72 95 LEU A C 1
ATOM 735 O O . LEU A 1 95 ? -0.713 -9.346 5.785 1.00 57.72 95 LEU A O 1
ATOM 739 N N . ARG A 1 96 ? -1.045 -10.226 3.759 1.00 58.12 96 ARG A N 1
ATOM 740 C CA . ARG A 1 96 ? -2.411 -10.736 3.995 1.00 58.12 96 ARG A CA 1
ATOM 741 C C . ARG A 1 96 ? -2.661 -11.275 5.407 1.00 58.12 96 ARG A C 1
ATOM 743 O O . ARG A 1 96 ? -3.646 -10.885 6.020 1.00 58.12 96 ARG A O 1
ATOM 750 N N . GLU A 1 97 ? -1.777 -12.116 5.940 1.00 64.06 97 GLU A N 1
ATOM 751 C CA . GLU A 1 97 ? -1.923 -12.651 7.302 1.00 64.06 97 GLU A CA 1
ATOM 752 C C . GLU A 1 97 ? -1.676 -11.613 8.398 1.00 64.06 97 GLU A C 1
ATOM 754 O O . GLU A 1 97 ? -2.427 -11.544 9.367 1.00 64.06 97 GLU A O 1
ATOM 759 N N . PHE A 1 98 ? -0.646 -10.784 8.249 1.00 65.31 98 PHE A N 1
ATOM 760 C CA . PHE A 1 98 ? -0.346 -9.706 9.184 1.00 65.31 98 PHE A CA 1
ATOM 761 C C . PHE A 1 98 ? -1.430 -8.622 9.155 1.00 65.31 98 PHE A C 1
ATOM 763 O O . PHE A 1 98 ? -1.946 -8.246 10.198 1.00 65.31 98 PHE A O 1
ATOM 770 N N . CYS A 1 99 ? -1.845 -8.184 7.967 1.00 62.75 99 CYS A N 1
ATOM 771 C CA . CYS A 1 99 ? -2.944 -7.252 7.761 1.00 62.75 99 CYS A CA 1
ATOM 772 C C . CYS A 1 99 ? -4.237 -7.797 8.372 1.00 62.75 99 CYS A C 1
ATOM 774 O O . CYS A 1 99 ? -4.898 -7.091 9.124 1.00 62.75 99 CYS A O 1
ATOM 776 N N . LYS A 1 100 ? -4.547 -9.081 8.152 1.00 67.56 100 LYS A N 1
ATOM 777 C CA . LYS A 1 100 ? -5.702 -9.729 8.780 1.00 67.56 100 LYS A CA 1
ATOM 778 C C . LYS A 1 100 ? -5.617 -9.704 10.309 1.00 67.56 100 LYS A C 1
ATOM 780 O O . LYS A 1 100 ? -6.617 -9.404 10.949 1.00 67.56 100 LYS A O 1
ATOM 785 N N . LYS A 1 101 ? -4.441 -9.972 10.895 1.00 71.00 101 LYS A N 1
ATOM 786 C CA . LYS A 1 101 ? -4.219 -9.873 12.353 1.00 71.00 101 LYS A CA 1
ATOM 787 C C . LYS A 1 101 ? -4.395 -8.447 12.889 1.00 71.00 101 LYS A C 1
ATOM 789 O O . LYS A 1 101 ? -4.799 -8.296 14.032 1.00 71.00 101 LYS A O 1
ATOM 794 N N . GLN A 1 102 ? -4.111 -7.432 12.076 1.00 65.81 102 GLN A N 1
ATOM 795 C CA . GLN A 1 102 ? -4.190 -6.013 12.444 1.00 65.81 102 GLN A CA 1
ATOM 796 C C . GLN A 1 102 ? -5.520 -5.340 12.038 1.00 65.81 102 GLN A C 1
ATOM 798 O O . GLN A 1 102 ? -5.650 -4.126 12.163 1.00 65.81 102 GLN A O 1
ATOM 803 N N . GLY A 1 103 ? -6.504 -6.091 11.520 1.00 63.75 103 GLY A N 1
ATOM 804 C CA . GLY A 1 103 ? -7.791 -5.535 11.066 1.00 63.75 103 GLY A CA 1
ATOM 805 C C . GLY A 1 103 ? -7.707 -4.678 9.793 1.00 63.75 103 GLY A C 1
ATOM 806 O O . GLY A 1 103 ? -8.599 -3.887 9.506 1.00 63.75 103 GLY A O 1
ATOM 807 N N . ILE A 1 104 ? -6.632 -4.827 9.023 1.00 65.38 104 ILE A N 1
ATOM 808 C CA . ILE A 1 104 ? -6.300 -4.022 7.847 1.00 65.38 104 ILE A CA 1
ATOM 809 C C . ILE A 1 104 ? -6.960 -4.616 6.595 1.00 65.38 104 ILE A C 1
ATOM 811 O O . ILE A 1 104 ? -6.702 -5.773 6.244 1.00 65.38 104 ILE A O 1
ATOM 815 N N . ASN A 1 105 ? -7.751 -3.811 5.874 1.00 63.12 105 ASN A N 1
ATOM 816 C CA . ASN A 1 105 ? -8.341 -4.226 4.598 1.00 63.12 105 ASN A CA 1
ATOM 817 C C . ASN A 1 105 ? -7.302 -4.225 3.460 1.00 63.12 105 ASN A C 1
ATOM 819 O O . ASN A 1 105 ? -6.458 -3.329 3.363 1.00 63.12 105 ASN A O 1
ATOM 823 N N . VAL A 1 106 ? -7.379 -5.237 2.594 1.00 61.91 106 VAL A N 1
ATOM 824 C CA . VAL A 1 106 ? -6.369 -5.545 1.573 1.00 61.91 106 VAL A CA 1
ATOM 825 C C . VAL A 1 106 ? -6.983 -5.399 0.182 1.00 61.91 106 VAL A C 1
ATOM 827 O O . VAL A 1 106 ? -7.822 -6.207 -0.210 1.00 61.91 106 VAL A O 1
ATOM 830 N N . SER A 1 107 ? -6.500 -4.429 -0.596 1.00 63.69 107 SER A N 1
ATOM 831 C CA . SER A 1 107 ? -6.886 -4.245 -2.003 1.00 63.69 107 SER A CA 1
ATOM 832 C C . SER A 1 107 ? -5.714 -4.564 -2.930 1.00 63.69 107 SER A C 1
ATOM 834 O O . SER A 1 107 ? -4.595 -4.092 -2.716 1.00 63.69 107 SER A O 1
ATOM 836 N N . ALA A 1 108 ? -5.961 -5.367 -3.966 1.00 64.88 108 ALA A N 1
ATOM 837 C CA . ALA A 1 108 ? -4.947 -5.737 -4.949 1.00 64.88 108 ALA A CA 1
ATOM 838 C C . ALA A 1 108 ? -4.912 -4.727 -6.104 1.00 64.88 108 ALA A C 1
ATOM 840 O O . ALA A 1 108 ? -5.897 -4.550 -6.819 1.00 64.88 108 ALA A O 1
ATOM 841 N N . TRP A 1 109 ? -3.759 -4.093 -6.317 1.00 65.25 109 TRP A N 1
ATOM 842 C CA . TRP A 1 109 ? -3.504 -3.305 -7.522 1.00 65.25 109 TRP A CA 1
ATOM 843 C C . TRP A 1 109 ? -2.945 -4.205 -8.628 1.00 65.25 109 TRP A C 1
ATOM 845 O O . TRP A 1 109 ? -2.103 -5.062 -8.359 1.00 65.25 109 TRP A O 1
ATOM 855 N N . SER A 1 110 ? -3.410 -4.010 -9.865 1.00 63.97 110 SER A N 1
ATOM 856 C CA . SER A 1 110 ? -3.022 -4.819 -11.030 1.00 63.97 110 SER A CA 1
ATOM 857 C C . SER A 1 110 ? -3.210 -6.326 -10.819 1.00 63.97 110 SER A C 1
ATOM 859 O O . SER A 1 110 ? -2.339 -7.117 -11.173 1.00 63.97 110 SER A O 1
ATOM 861 N N . ALA A 1 111 ? -4.359 -6.728 -10.261 1.00 66.94 111 ALA A N 1
ATOM 862 C CA . ALA A 1 111 ? -4.679 -8.127 -9.949 1.00 66.94 111 ALA A CA 1
ATOM 863 C C . ALA A 1 111 ? -4.517 -9.081 -11.151 1.00 66.94 111 ALA A C 1
ATOM 865 O O . ALA A 1 111 ? -4.129 -10.232 -10.983 1.00 66.94 111 ALA A O 1
ATOM 866 N N . TYR A 1 112 ? -4.719 -8.569 -12.368 1.00 74.81 112 TYR A N 1
ATOM 867 C CA . TYR A 1 112 ? -4.536 -9.297 -13.626 1.00 74.81 112 TYR A CA 1
ATOM 868 C C . TYR A 1 112 ? -3.139 -9.133 -14.246 1.00 74.81 112 TYR A C 1
ATOM 870 O O . TYR A 1 112 ? -2.973 -9.289 -15.450 1.00 74.81 112 TYR A O 1
ATOM 878 N N . GLY A 1 113 ? -2.131 -8.749 -13.459 1.00 74.00 113 GLY A N 1
ATOM 879 C CA . GLY A 1 113 ? -0.756 -8.562 -13.937 1.00 74.00 113 GLY A CA 1
ATOM 880 C C . GLY A 1 113 ? -0.573 -7.361 -14.865 1.00 74.00 113 GLY A C 1
ATOM 881 O O . GLY A 1 113 ? 0.360 -7.347 -15.661 1.00 74.00 113 GLY A O 1
ATOM 882 N N . ALA A 1 114 ? -1.470 -6.371 -14.790 1.00 80.25 114 ALA A N 1
ATOM 883 C CA . ALA A 1 114 ? -1.535 -5.259 -15.742 1.00 80.25 114 ALA A CA 1
ATOM 884 C C . ALA A 1 114 ? -1.634 -5.742 -17.203 1.00 80.25 114 ALA A C 1
ATOM 886 O O . ALA A 1 114 ? -0.972 -5.225 -18.102 1.00 80.25 114 ALA A O 1
ATOM 887 N N . TYR A 1 115 ? -2.461 -6.768 -17.427 1.00 79.25 115 TYR A N 1
ATOM 888 C CA . TYR A 1 115 ? -2.640 -7.389 -18.732 1.00 79.25 115 TYR A CA 1
ATOM 889 C C . TYR A 1 115 ? -2.907 -6.362 -19.840 1.00 79.25 115 TYR A C 1
ATOM 891 O O . TYR A 1 115 ? -3.792 -5.516 -19.708 1.00 79.25 115 TYR A O 1
ATOM 899 N N . LYS A 1 116 ? -2.153 -6.471 -20.943 1.00 80.94 116 LYS A N 1
ATOM 900 C CA . LYS A 1 116 ? -2.185 -5.577 -22.118 1.00 80.94 116 LYS A CA 1
ATOM 901 C C . LYS A 1 116 ? -1.712 -4.135 -21.883 1.00 80.94 116 LYS A C 1
ATOM 903 O O . LYS A 1 116 ? -1.870 -3.301 -22.770 1.00 80.94 116 LYS A O 1
ATOM 908 N N . VAL A 1 117 ? -1.104 -3.835 -20.738 1.00 80.00 117 VAL A N 1
ATOM 909 C CA . VAL A 1 117 ? -0.405 -2.564 -20.502 1.00 80.00 117 VAL A CA 1
ATOM 910 C C . VAL A 1 117 ? 1.083 -2.743 -20.822 1.00 80.00 117 VAL A C 1
ATOM 912 O O . VAL A 1 117 ? 1.629 -3.819 -20.599 1.00 80.00 117 VAL A O 1
ATOM 915 N N . PHE A 1 118 ? 1.755 -1.705 -21.337 1.00 76.69 118 PHE A N 1
ATOM 916 C CA . PHE A 1 118 ? 3.136 -1.799 -21.846 1.00 76.69 118 PHE A CA 1
ATOM 917 C C . PHE A 1 118 ? 4.177 -2.285 -20.817 1.00 76.69 118 PHE A C 1
ATOM 919 O O . PHE A 1 118 ? 5.205 -2.829 -21.200 1.00 76.69 118 PHE A O 1
ATOM 926 N N . TRP A 1 119 ? 3.918 -2.085 -19.522 1.00 71.81 119 TRP A N 1
ATOM 927 C CA . TRP A 1 119 ? 4.770 -2.528 -18.410 1.00 71.81 119 TRP A CA 1
ATOM 928 C C . TRP A 1 119 ? 4.240 -3.791 -17.709 1.00 71.81 119 TRP A C 1
ATOM 930 O O . TRP A 1 119 ? 4.789 -4.214 -16.693 1.00 71.81 119 TRP A O 1
ATOM 940 N N . GLY A 1 120 ? 3.142 -4.360 -18.208 1.00 78.12 120 GLY A N 1
ATOM 941 C CA . GLY A 1 120 ? 2.460 -5.506 -17.620 1.00 78.12 120 GLY A CA 1
ATOM 942 C C . GLY A 1 120 ? 2.873 -6.850 -18.214 1.00 78.12 120 GLY A C 1
ATOM 943 O O . GLY A 1 120 ? 3.742 -6.949 -19.077 1.00 78.12 120 GLY A O 1
ATOM 944 N N . SER A 1 121 ? 2.218 -7.909 -17.742 1.00 79.31 121 SER A N 1
ATOM 945 C CA . SER A 1 121 ? 2.463 -9.287 -18.166 1.00 79.31 121 SER A CA 1
ATOM 946 C C . SER A 1 121 ? 1.160 -10.040 -18.435 1.00 79.31 121 SER A C 1
ATOM 948 O O . SER A 1 121 ? 0.161 -9.871 -17.736 1.00 79.31 121 SER A O 1
ATOM 950 N N . GLY A 1 122 ? 1.196 -10.925 -19.434 1.00 82.38 122 GLY A N 1
ATOM 951 C CA . GLY A 1 122 ? 0.151 -11.913 -19.710 1.00 82.38 122 GLY A CA 1
ATOM 952 C C . GLY A 1 122 ? 0.108 -13.079 -18.729 1.00 82.38 122 GLY A C 1
ATOM 953 O O . GLY A 1 122 ? -0.886 -13.795 -18.705 1.00 82.38 122 GLY A O 1
ATOM 954 N N . ALA A 1 123 ? 1.122 -13.248 -17.873 1.00 83.31 123 ALA A N 1
ATOM 955 C CA . ALA A 1 123 ? 1.344 -14.471 -17.096 1.00 83.31 123 ALA A CA 1
ATOM 956 C C . ALA A 1 123 ? 0.152 -14.937 -16.241 1.00 83.31 123 ALA A C 1
ATOM 958 O O . ALA A 1 123 ? 0.026 -16.130 -15.984 1.00 83.31 123 ALA A O 1
ATOM 959 N N . VAL A 1 124 ? -0.715 -14.023 -15.795 1.00 80.31 124 VAL A N 1
ATOM 960 C CA . VAL A 1 124 ? -1.936 -14.368 -15.048 1.00 80.31 124 VAL A CA 1
ATOM 961 C C . VAL A 1 124 ? -3.072 -14.751 -16.001 1.00 80.31 124 VAL A C 1
ATOM 963 O O . VAL A 1 124 ? -3.685 -15.800 -15.850 1.00 80.31 124 VAL A O 1
ATOM 966 N N . MET A 1 125 ? -3.341 -13.926 -17.013 1.00 82.56 125 MET A N 1
ATOM 967 C CA . MET A 1 125 ? -4.494 -14.091 -17.913 1.00 82.56 125 MET A CA 1
ATOM 968 C C . MET A 1 125 ? -4.302 -15.195 -18.964 1.00 82.56 125 MET A C 1
ATOM 970 O O . MET A 1 125 ? -5.270 -15.750 -19.487 1.00 82.56 125 MET A O 1
ATOM 974 N N . GLU A 1 126 ? -3.051 -15.510 -19.281 1.00 84.31 126 GLU A N 1
ATOM 975 C CA . GLU A 1 126 ? -2.644 -16.513 -20.269 1.00 84.31 126 GLU A CA 1
ATOM 976 C C . GLU A 1 126 ? -2.220 -17.830 -19.610 1.00 84.31 126 GLU A C 1
ATOM 978 O O . GLU A 1 126 ? -1.796 -18.760 -20.290 1.00 84.31 126 GLU A O 1
ATOM 983 N N . ASN A 1 127 ? -2.363 -17.938 -18.284 1.00 85.50 127 ASN A N 1
ATOM 984 C CA . ASN A 1 127 ? -2.064 -19.163 -17.563 1.00 85.50 127 ASN A CA 1
ATOM 985 C C . ASN A 1 127 ? -3.070 -20.272 -17.940 1.00 85.50 127 ASN A C 1
ATOM 987 O O . ASN A 1 127 ? -4.267 -20.103 -17.688 1.00 85.50 127 ASN A O 1
ATOM 991 N N . PRO A 1 128 ? -2.616 -21.418 -18.481 1.00 85.69 128 PRO A N 1
ATOM 992 C CA . PRO A 1 128 ? -3.514 -22.472 -18.951 1.00 85.69 128 PRO A CA 1
ATOM 993 C C . PRO A 1 128 ? -4.356 -23.078 -17.820 1.00 85.69 128 PRO A C 1
ATOM 995 O O . PRO A 1 128 ? -5.546 -23.306 -18.005 1.00 85.69 128 PRO A O 1
ATOM 998 N N . ILE A 1 129 ? -3.791 -23.227 -16.616 1.00 86.69 129 ILE A N 1
ATOM 999 C CA . ILE A 1 129 ? -4.509 -23.759 -15.447 1.00 86.69 129 ILE A CA 1
ATOM 1000 C C . ILE A 1 129 ? -5.659 -22.823 -15.055 1.00 86.69 129 ILE A C 1
ATOM 1002 O O . ILE A 1 129 ? -6.776 -23.273 -14.811 1.00 86.69 129 ILE A O 1
ATOM 1006 N N . LEU A 1 130 ? -5.414 -21.508 -15.018 1.00 82.00 130 LEU A N 1
ATOM 1007 C CA . LEU A 1 130 ? -6.462 -20.532 -14.696 1.00 82.00 130 LEU A CA 1
ATOM 1008 C C . LEU A 1 130 ? -7.544 -20.473 -15.780 1.00 82.00 130 LEU A C 1
ATOM 1010 O O . LEU A 1 130 ? -8.718 -20.283 -15.462 1.00 82.00 130 LEU A O 1
ATOM 1014 N N . GLN A 1 131 ? -7.170 -20.663 -17.045 1.00 83.38 131 GLN A N 1
ATOM 1015 C CA . GLN A 1 131 ? -8.125 -20.722 -18.148 1.00 83.38 131 GLN A CA 1
ATOM 1016 C C . GLN A 1 131 ? -9.019 -21.958 -18.076 1.00 83.38 131 GLN A C 1
ATOM 1018 O O . GLN A 1 131 ? -10.216 -21.841 -18.329 1.00 83.38 131 GLN A O 1
ATOM 1023 N N . ASP A 1 132 ? -8.469 -23.112 -17.713 1.00 87.56 132 ASP A N 1
ATOM 1024 C CA . ASP A 1 132 ? -9.253 -24.338 -17.574 1.00 87.56 132 ASP A CA 1
ATOM 1025 C C . ASP A 1 132 ? -10.201 -24.255 -16.372 1.00 87.56 132 ASP A C 1
ATOM 1027 O O . ASP A 1 132 ? -11.391 -24.517 -16.522 1.00 87.56 132 ASP A O 1
ATOM 1031 N N . ILE A 1 133 ? -9.749 -23.713 -15.234 1.00 85.75 133 ILE A N 1
ATOM 1032 C CA . ILE A 1 133 ? -10.629 -23.432 -14.084 1.00 85.75 133 ILE A CA 1
ATOM 1033 C C . ILE A 1 133 ? -11.769 -22.474 -14.465 1.00 85.75 133 ILE A C 1
ATOM 1035 O O . ILE A 1 133 ? -12.907 -22.660 -14.029 1.00 85.75 133 ILE A O 1
ATOM 1039 N N . ALA A 1 134 ? -11.483 -21.430 -15.250 1.00 80.06 134 ALA A N 1
ATOM 1040 C CA . ALA A 1 134 ? -12.502 -20.476 -15.681 1.00 80.06 134 ALA A CA 1
ATOM 1041 C C . ALA A 1 134 ? -13.565 -21.141 -16.570 1.00 80.06 134 ALA A C 1
ATOM 1043 O O . ALA A 1 134 ? -14.759 -20.907 -16.371 1.00 80.06 134 ALA A O 1
ATOM 1044 N N . LYS A 1 135 ? -13.141 -22.011 -17.501 1.00 84.38 135 LYS A N 1
ATOM 1045 C CA . LYS A 1 135 ? -14.049 -22.805 -18.344 1.00 84.38 135 LYS A CA 1
AT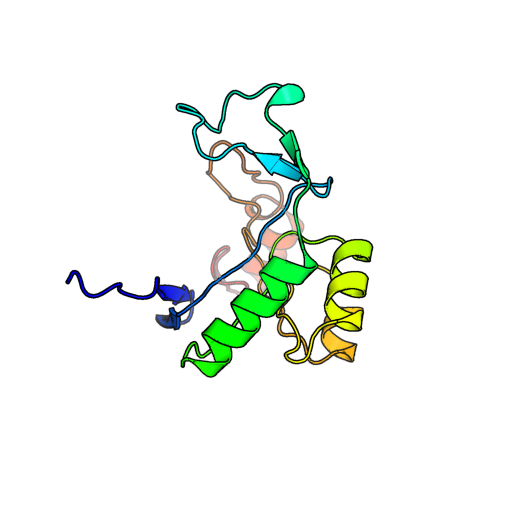OM 1046 C C . LYS A 1 135 ? -14.911 -23.743 -17.503 1.00 84.38 135 LYS A C 1
ATOM 1048 O O . LYS A 1 135 ? -16.129 -23.708 -17.650 1.00 84.38 135 LYS A O 1
ATOM 1053 N N . ASP A 1 136 ? -14.302 -24.503 -16.594 1.00 88.44 136 ASP A N 1
ATOM 1054 C CA . ASP A 1 136 ? -15.002 -25.467 -15.733 1.00 88.44 136 ASP A CA 1
ATOM 1055 C C . ASP A 1 136 ? -16.062 -24.794 -14.857 1.00 88.44 136 ASP A C 1
ATOM 1057 O O . ASP A 1 136 ? -17.133 -25.346 -14.611 1.00 88.44 136 ASP A O 1
ATOM 1061 N N . LYS A 1 137 ? -15.783 -23.571 -14.396 1.00 83.62 137 LYS A N 1
ATOM 1062 C CA . LYS A 1 137 ? -16.709 -22.788 -13.569 1.00 83.62 137 LYS A CA 1
ATOM 1063 C C . LYS A 1 137 ? -17.713 -21.955 -14.367 1.00 83.62 137 LYS A C 1
ATOM 1065 O O . LYS A 1 137 ? -18.544 -21.291 -13.753 1.00 83.62 137 LYS A O 1
ATOM 1070 N N . GLY A 1 138 ? -17.641 -21.951 -15.699 1.00 79.88 138 GLY A N 1
ATOM 1071 C CA . GLY A 1 138 ? -18.518 -21.145 -16.554 1.00 79.88 138 GLY A CA 1
ATOM 1072 C C . GLY A 1 138 ? -18.372 -19.631 -16.351 1.00 79.88 138 GLY A C 1
ATOM 1073 O O . GLY A 1 138 ? -19.288 -18.879 -16.677 1.00 79.88 138 GLY A O 1
ATOM 1074 N N . VAL A 1 139 ? -17.243 -19.170 -15.804 1.00 76.69 139 VAL A N 1
ATOM 1075 C CA . VAL A 1 139 ? -16.964 -17.745 -15.569 1.00 76.69 139 VAL A CA 1
ATOM 1076 C C . VAL A 1 139 ? -16.047 -17.208 -16.660 1.00 76.69 139 VAL A C 1
ATOM 1078 O O . VAL A 1 139 ? -15.164 -17.913 -17.155 1.00 76.69 139 VAL A O 1
ATOM 1081 N N . ARG A 1 140 ? -16.220 -15.944 -17.068 1.00 65.94 140 ARG A N 1
ATOM 1082 C CA . ARG A 1 140 ? -15.282 -15.357 -18.031 1.00 65.94 140 ARG A CA 1
ATOM 1083 C C . ARG A 1 140 ? -13.961 -15.084 -17.325 1.00 65.94 140 ARG A C 1
ATOM 1085 O O . ARG A 1 140 ? -13.916 -14.754 -16.147 1.00 65.94 140 ARG A O 1
ATOM 1092 N N . LYS A 1 141 ? -12.884 -15.104 -18.104 1.00 59.34 141 LYS A N 1
ATOM 1093 C CA . LYS A 1 141 ? -11.513 -14.725 -17.715 1.00 59.34 141 LYS A CA 1
ATOM 1094 C C . LYS A 1 141 ? -11.382 -13.379 -16.972 1.00 59.34 141 LYS A C 1
ATOM 1096 O O . LYS A 1 141 ? -10.364 -13.153 -16.338 1.00 59.34 141 LYS A O 1
ATOM 1101 N N . TYR A 1 142 ? -12.388 -12.506 -17.044 1.00 57.44 142 TYR A N 1
ATOM 1102 C CA . TYR A 1 142 ? -12.432 -11.199 -16.374 1.00 57.44 142 TYR A CA 1
ATOM 1103 C C . TYR A 1 142 ? -13.369 -11.146 -15.154 1.00 57.44 142 TYR A C 1
ATOM 1105 O O . TYR A 1 142 ? -13.418 -10.115 -14.492 1.00 57.44 142 TYR A O 1
ATOM 1113 N N . ASP A 1 143 ? -14.115 -12.220 -14.876 1.00 52.38 143 ASP A N 1
ATOM 1114 C CA . ASP A 1 143 ? -15.125 -12.281 -13.808 1.00 52.38 143 ASP A CA 1
ATOM 1115 C C . ASP A 1 143 ? -14.584 -12.959 -12.527 1.00 52.38 143 ASP A C 1
ATOM 1117 O O . ASP A 1 143 ? -15.327 -13.193 -11.576 1.00 52.38 143 ASP A O 1
ATOM 1121 N N . THR A 1 144 ? -13.297 -13.314 -12.480 1.00 43.75 144 THR A N 1
ATOM 1122 C CA . THR A 1 144 ? -12.674 -13.874 -11.273 1.00 43.75 144 THR A CA 1
ATOM 1123 C C . THR A 1 144 ? -12.146 -12.771 -10.355 1.00 43.75 144 THR A C 1
ATOM 1125 O O . THR A 1 144 ? -11.123 -12.167 -10.671 1.00 43.75 144 THR A O 1
ATOM 1128 N N . PHE A 1 145 ? -12.806 -12.652 -9.192 1.00 41.72 145 PHE A N 1
ATOM 1129 C CA . PHE A 1 145 ? -12.589 -11.779 -8.017 1.00 41.72 145 PHE A CA 1
ATOM 1130 C C . PHE A 1 145 ? -13.338 -10.443 -8.008 1.00 41.72 145 PHE A C 1
ATOM 1132 O O . PHE A 1 145 ? -12.967 -9.521 -8.766 1.00 41.72 145 PHE A O 1
#

Foldseek 3Di:
DDDPDQDWDQDPVRDTAREDEAEDDPDQWDFAPPDPDPVDDDPVRTDGHDLLVVQVVQVVVVVVPRVAYAYEHDDPVSQVVCVVRDPDHHAEADPVVVCVVVVHHHDDDPPCQVPPDPNGDNCRLPPVVLVVVCVVVVHDSPRDD

Secondary structure (DSSP, 8-state):
----PPPEEE-TTS-EEE-EEEE--SSSEEE-TT-S-TTS--GGGEEEP-HHHHHHHHHHHHHTT-S-EEEES--HHHHHHHHHH-SSPPB-SS-HHHHHHTT-----TTTTTTTTSTT--STTTT-HHHHHHHHHTT--TT---

Radius of gyration: 18.6 Å; chains: 1; bounding box: 40×56×38 Å

pLDDT: mean 70.14, std 14.47, range [35.09, 88.44]

Organism: Phaseolus angularis (NCBI:txid3914)

Sequence (145 aa):
MAEKKIPVVLLNSGHKMPVIGMGTSVENMRLRHDLENPTVFSKEDLLPFDIEGTWKAMEECYKLGLENIGICNYGTKKISKILEIAIICPAQGKLREFCKKQGINVSAWSAYGAYKVFWGSGAVMENPILQDIAKDKGVRKYDTF